Protein AF-A0A397JWC2-F1 (afdb_monomer_lite)

Sequence (173 aa):
MITRKATKIKWIIPAGKATPKPPLSTIFNRHDRKAIEFCKEFNERTRNYEIDIPIPTIITIYPNNNNNNNNNNNNNNNNNNNNFNNNNDDNFSFITHLPPITWFLKRAVGINSDTILKNSKGGGATLGKISLKHVYEIALIKNQQDNMRDLELKNICKSLIEASKIVGIEIVP

Organism: NCBI:txid1348612

InterPro domains:
  IPR000911 Ribosomal protein uL11 [MF_00736] (5-173)
  IPR000911 Ribosomal protein uL11 [PTHR11661] (7-171)
  IPR000911 Ribosomal protein uL11 [SM00649] (9-172)
  IPR020783 Large ribosomal subunit protein uL11, C-terminal [PF00298] (98-171)
  IPR020784 Large ribosomal subunit protein uL11, N-terminal [PF03946] (9-65)
  IPR036769 Large ribosomal subunit protein uL11, C-terminal domain superfamily [G3DSA:1.10.10.250] (99-172)
  IPR036769 Large ribosomal subunit protein uL11, C-terminal domain superfamily [SSF46906] (93-171)
  IPR036796 Large ribosomal subunit protein uL11, N-terminal domain superfamily [G3DSA:3.30.1550.10] (4-98)
  IPR036796 Large ribosomal subunit protein uL11, N-terminal domain superfamily [SSF54747] (7-65)

Foldseek 3Di:
DDQDDKDKDKDWDWALDQDCDPVNDVVVPPDVPVSVVVSVVRNVVSVPPDTRQTKIKMKIFADDDDPDPDDDDDDDDDDPDQWDPDDDGGRMTMDIAHGDLLSLLCVQQVHDPVCVVVPPPDDQDQSEEHELVSLLVVLVVRCPDPVNVPPDSVVSSVVSCVVSVVSRYHYDD

Radius of gyration: 20.23 Å; chains: 1; bounding box: 48×46×53 Å

Structure (mmCIF, N/CA/C/O backbone):
data_AF-A0A397JWC2-F1
#
_entry.id   AF-A0A397JWC2-F1
#
loop_
_atom_site.group_PDB
_atom_site.id
_atom_site.type_symbol
_atom_site.label_atom_id
_atom_site.label_alt_id
_atom_site.label_comp_id
_atom_site.label_asym_id
_atom_site.label_entity_id
_atom_site.label_seq_id
_atom_site.pdbx_PDB_ins_code
_atom_site.Cartn_x
_atom_site.Cartn_y
_atom_site.Cartn_z
_atom_site.occupancy
_atom_site.B_iso_or_equiv
_atom_site.auth_seq_id
_atom_site.auth_comp_id
_atom_site.auth_asym_id
_atom_site.auth_atom_id
_atom_site.pdbx_PDB_model_num
ATOM 1 N N . MET A 1 1 ? -1.839 19.134 37.186 1.00 40.19 1 MET A N 1
ATOM 2 C CA . MET A 1 1 ? -2.628 18.755 35.991 1.00 40.19 1 MET A CA 1
ATOM 3 C C . MET A 1 1 ? -1.920 17.607 35.286 1.00 40.19 1 MET A C 1
ATOM 5 O O . MET A 1 1 ? -0.768 17.778 34.915 1.00 40.19 1 MET A O 1
ATOM 9 N N . ILE A 1 2 ? -2.554 16.439 35.148 1.00 46.06 2 ILE A N 1
ATOM 10 C CA . ILE A 1 2 ? -1.998 15.317 34.372 1.00 46.06 2 ILE A CA 1
ATOM 11 C C . ILE A 1 2 ? -2.645 15.362 32.988 1.00 46.06 2 ILE A C 1
ATOM 13 O O . ILE A 1 2 ? -3.797 14.966 32.825 1.00 46.06 2 ILE A O 1
ATOM 17 N N . THR A 1 3 ? -1.923 15.867 31.993 1.00 49.19 3 THR A N 1
ATOM 18 C CA . THR A 1 3 ? -2.374 15.846 30.597 1.00 49.19 3 THR A CA 1
ATOM 19 C C . THR A 1 3 ? -2.245 14.417 30.076 1.00 49.19 3 THR A C 1
ATOM 21 O O . THR A 1 3 ? -1.137 13.934 29.834 1.00 49.19 3 THR A O 1
ATOM 24 N N . ARG A 1 4 ? -3.365 13.700 29.930 1.00 57.34 4 ARG A N 1
ATOM 25 C CA . ARG A 1 4 ? -3.365 12.389 29.267 1.00 57.34 4 ARG A CA 1
ATOM 26 C C . ARG A 1 4 ? -2.938 12.594 27.806 1.00 57.34 4 ARG A C 1
ATOM 28 O O . ARG A 1 4 ? -3.510 13.424 27.107 1.00 57.34 4 ARG A O 1
ATOM 35 N N . LYS A 1 5 ? -1.902 11.885 27.352 1.00 66.50 5 LYS A N 1
ATOM 36 C CA . LYS A 1 5 ? -1.407 11.973 25.967 1.00 66.50 5 LYS A CA 1
ATOM 37 C C . LYS A 1 5 ? -2.257 11.101 25.043 1.00 66.50 5 LYS A C 1
ATOM 39 O O . LYS A 1 5 ? -2.669 10.017 25.442 1.00 66.50 5 LYS A O 1
ATOM 44 N N . ALA A 1 6 ? -2.474 11.561 23.810 1.00 74.50 6 ALA A N 1
ATOM 45 C CA . ALA A 1 6 ? -3.098 10.754 22.766 1.00 74.50 6 ALA A CA 1
ATOM 46 C C . ALA A 1 6 ? -2.194 9.571 22.379 1.00 74.50 6 ALA A C 1
ATOM 48 O O . ALA A 1 6 ? -0.981 9.731 22.206 1.00 74.50 6 ALA A O 1
ATOM 49 N N . THR A 1 7 ? -2.782 8.388 22.227 1.00 79.50 7 THR A N 1
ATOM 50 C CA . THR A 1 7 ? -2.083 7.156 21.851 1.00 79.50 7 THR A CA 1
ATOM 51 C C . THR A 1 7 ? -2.157 6.977 20.339 1.00 79.50 7 THR A C 1
ATOM 53 O O . THR A 1 7 ? -3.245 6.909 19.779 1.00 79.50 7 THR A O 1
ATOM 56 N N . LYS A 1 8 ? -1.005 6.895 19.663 1.00 81.69 8 LYS A N 1
ATOM 57 C CA . LYS A 1 8 ? -0.919 6.647 18.214 1.00 81.69 8 LYS A CA 1
ATOM 58 C C . LYS A 1 8 ? -0.469 5.220 17.945 1.00 81.69 8 LYS A C 1
ATOM 60 O O . LYS A 1 8 ? 0.528 4.776 18.509 1.00 81.69 8 LYS A O 1
ATOM 65 N N . ILE A 1 9 ? -1.163 4.527 17.052 1.00 81.81 9 ILE A N 1
ATOM 66 C CA . ILE A 1 9 ? -0.919 3.123 16.720 1.00 81.81 9 ILE A CA 1
ATOM 67 C C . ILE A 1 9 ? -0.799 2.994 15.213 1.00 81.81 9 ILE A C 1
ATOM 69 O O . ILE A 1 9 ? -1.649 3.480 14.473 1.00 81.81 9 ILE A O 1
ATOM 73 N N . LYS A 1 10 ? 0.267 2.335 14.759 1.00 82.94 10 LYS A N 1
ATOM 74 C CA . LYS A 1 10 ? 0.471 1.998 13.350 1.00 82.94 10 LYS A CA 1
ATOM 75 C C . LYS A 1 10 ? 0.077 0.546 13.148 1.00 82.94 10 LYS A C 1
ATOM 77 O O . LYS A 1 10 ? 0.612 -0.329 13.823 1.00 82.94 10 LYS A O 1
ATOM 82 N N . TRP A 1 11 ? -0.819 0.294 12.209 1.00 83.38 11 TRP A N 1
ATOM 83 C CA . TRP A 1 11 ? -1.273 -1.051 11.892 1.00 83.38 11 TRP A CA 1
ATOM 84 C C . TRP A 1 11 ? -1.321 -1.259 10.381 1.00 83.38 11 TRP A C 1
ATOM 86 O O . TRP A 1 11 ? -1.591 -0.326 9.638 1.00 83.38 11 TRP A O 1
ATOM 96 N N . ILE A 1 12 ? -1.026 -2.469 9.909 1.00 85.44 12 ILE A N 1
ATOM 97 C CA . ILE A 1 12 ? -1.130 -2.836 8.495 1.00 85.44 12 ILE A CA 1
ATOM 98 C C . ILE A 1 12 ? -2.258 -3.851 8.383 1.00 85.44 12 ILE A C 1
ATOM 100 O O . ILE A 1 12 ? -2.177 -4.933 8.968 1.00 85.44 12 ILE A O 1
ATOM 104 N N . ILE A 1 13 ? -3.304 -3.486 7.648 1.00 86.00 13 ILE A N 1
ATOM 105 C CA . ILE A 1 13 ? -4.502 -4.305 7.471 1.00 86.00 13 ILE A CA 1
ATOM 106 C C . ILE A 1 13 ? -4.681 -4.560 5.972 1.00 86.00 13 ILE A C 1
ATOM 108 O O . ILE A 1 13 ? -4.584 -3.610 5.193 1.00 86.00 13 ILE A O 1
ATOM 112 N N . PRO A 1 14 ? -4.930 -5.805 5.538 1.00 87.38 14 PRO A N 1
ATOM 113 C CA . PRO A 1 14 ? -5.288 -6.068 4.152 1.00 87.38 14 PRO A CA 1
ATOM 114 C C . PRO A 1 14 ? -6.632 -5.410 3.798 1.00 87.38 14 PRO A C 1
ATOM 116 O O . PRO A 1 14 ? -7.583 -5.466 4.583 1.00 87.38 14 PRO A O 1
ATOM 119 N N . ALA A 1 15 ? -6.710 -4.799 2.619 1.00 87.50 15 ALA A N 1
ATOM 120 C CA . ALA A 1 15 ? -7.906 -4.153 2.093 1.00 87.50 15 ALA A CA 1
ATOM 121 C C . ALA A 1 15 ? -9.103 -5.117 2.092 1.00 87.50 15 ALA A C 1
ATOM 123 O O . ALA A 1 15 ? -8.969 -6.295 1.743 1.00 87.50 15 ALA A O 1
ATOM 124 N N . GLY A 1 16 ? -10.262 -4.622 2.536 1.00 82.31 16 GLY A N 1
ATOM 125 C CA . GLY A 1 16 ? -11.509 -5.388 2.619 1.00 82.31 16 GLY A CA 1
ATOM 126 C C . GLY A 1 16 ? -11.542 -6.521 3.656 1.00 82.31 16 GLY A C 1
ATOM 127 O O . GLY A 1 16 ? -12.554 -7.211 3.754 1.00 82.31 16 GLY A O 1
ATOM 128 N N . LYS A 1 17 ? -10.468 -6.738 4.434 1.00 83.06 17 LYS A N 1
ATOM 129 C CA . LYS A 1 17 ? -10.368 -7.813 5.441 1.00 83.06 17 LYS A CA 1
ATOM 130 C C . LYS A 1 17 ? -10.113 -7.292 6.860 1.00 83.06 17 LYS A C 1
ATOM 132 O O . LYS A 1 17 ? -9.506 -7.992 7.676 1.00 83.06 17 LYS A O 1
ATOM 137 N N . ALA A 1 18 ? -10.556 -6.077 7.192 1.0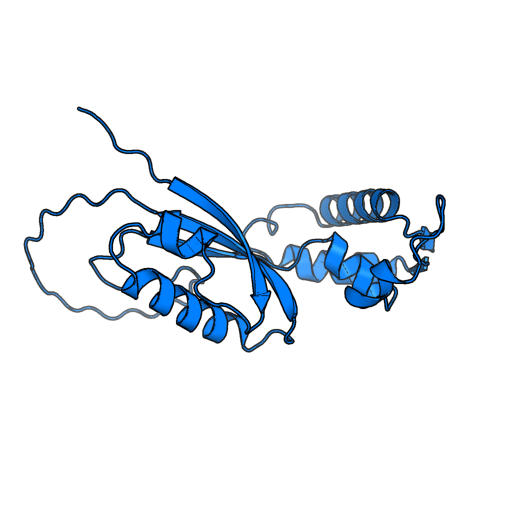0 80.06 18 ALA A N 1
ATOM 138 C CA . ALA A 1 18 ? -10.494 -5.619 8.577 1.00 80.06 18 ALA A CA 1
ATOM 139 C C . ALA A 1 18 ? -11.428 -6.450 9.457 1.00 80.06 18 ALA A C 1
ATOM 141 O O . ALA A 1 18 ? -12.639 -6.500 9.245 1.00 80.06 18 ALA A O 1
ATOM 142 N N . THR A 1 19 ? -10.839 -7.071 10.474 1.00 78.12 19 THR A N 1
ATOM 143 C CA . THR A 1 19 ? -11.537 -7.840 11.506 1.00 78.12 19 THR A CA 1
ATOM 144 C C . THR A 1 19 ? -11.027 -7.407 12.877 1.00 78.12 19 THR A C 1
ATOM 146 O O . THR A 1 19 ? -9.829 -7.106 12.984 1.00 78.12 19 THR A O 1
ATOM 149 N N . PRO A 1 20 ? -11.862 -7.441 13.928 1.00 68.12 20 PRO A N 1
ATOM 150 C CA . PRO A 1 20 ? -11.442 -7.141 15.292 1.00 68.12 20 PRO A CA 1
ATOM 151 C C . PRO A 1 20 ? -10.510 -8.254 15.800 1.00 68.12 20 PRO A C 1
ATOM 153 O O . PRO A 1 20 ? -10.932 -9.207 16.445 1.00 68.12 20 PRO A O 1
ATOM 156 N N . LYS A 1 21 ? -9.222 -8.178 15.442 1.00 65.62 21 LYS A N 1
ATOM 157 C CA . LYS A 1 21 ? -8.184 -9.098 15.925 1.00 65.62 21 LYS A CA 1
ATOM 158 C C . LYS A 1 21 ? -7.713 -8.667 17.323 1.00 65.62 21 LYS A C 1
ATOM 160 O O . LYS A 1 21 ? -7.740 -7.470 17.615 1.00 65.62 21 LYS A O 1
ATOM 165 N N . PRO A 1 22 ? -7.191 -9.596 18.147 1.00 58.59 22 PRO A N 1
ATOM 166 C CA . PRO A 1 22 ? -6.735 -9.332 19.516 1.00 58.59 22 PRO A CA 1
ATOM 167 C C . PRO A 1 22 ? -5.885 -8.066 19.756 1.00 58.59 22 PRO A C 1
ATOM 169 O O . PRO A 1 22 ? -6.120 -7.399 20.767 1.00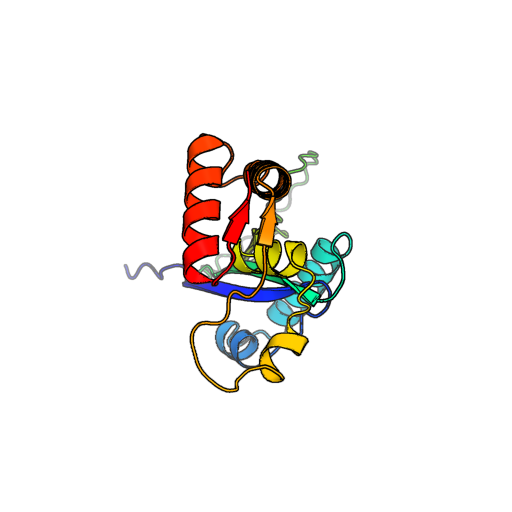 58.59 22 PRO A O 1
ATOM 172 N N . PRO A 1 23 ? -4.932 -7.663 18.880 1.00 60.50 23 PRO A N 1
ATOM 173 C CA . PRO A 1 23 ? -4.207 -6.407 19.086 1.00 60.50 23 PRO A CA 1
ATOM 174 C C . PRO A 1 23 ? -5.139 -5.188 19.113 1.00 60.50 23 PRO A C 1
ATOM 176 O O . PRO A 1 23 ? -4.940 -4.288 19.919 1.00 60.50 23 PRO A O 1
ATOM 179 N N . LEU A 1 24 ? -6.186 -5.175 18.286 1.00 62.53 24 LEU A N 1
ATOM 180 C CA . LEU A 1 24 ? -7.126 -4.063 18.181 1.00 62.53 24 LEU A CA 1
ATOM 181 C C . LEU A 1 24 ? -8.086 -4.003 19.379 1.00 62.53 24 LEU A C 1
ATOM 183 O O . LEU A 1 24 ? -8.302 -2.933 19.944 1.00 62.53 24 LEU A O 1
ATOM 187 N N . SER A 1 25 ? -8.633 -5.150 19.794 1.00 59.66 25 SER A N 1
ATOM 188 C CA . SER A 1 25 ? -9.577 -5.225 20.920 1.00 59.66 25 SER A CA 1
ATOM 189 C C . SER A 1 25 ? -8.922 -4.873 22.260 1.00 59.66 25 SER A C 1
ATOM 191 O O . SER A 1 25 ? -9.527 -4.190 23.082 1.00 59.66 25 SER A O 1
ATOM 193 N N . THR A 1 26 ? -7.652 -5.247 22.453 1.00 61.75 26 THR A N 1
ATOM 194 C CA . THR A 1 26 ? -6.872 -4.900 23.658 1.00 61.75 26 THR A CA 1
ATOM 195 C C . THR A 1 26 ? -6.622 -3.393 23.767 1.00 61.75 26 THR A C 1
ATOM 197 O O . THR A 1 26 ? -6.553 -2.837 24.862 1.00 61.75 26 THR A O 1
ATOM 200 N N . ILE A 1 27 ? -6.494 -2.717 22.625 1.00 61.25 27 ILE A N 1
ATOM 201 C CA . ILE A 1 27 ? -6.218 -1.284 22.530 1.00 61.25 27 ILE A CA 1
ATOM 202 C C . ILE A 1 27 ? -7.472 -0.447 22.808 1.00 61.25 27 ILE A C 1
ATOM 204 O O . ILE A 1 27 ? -7.403 0.537 23.543 1.00 61.25 27 ILE A O 1
ATOM 208 N N . PHE A 1 28 ? -8.625 -0.834 22.254 1.00 65.88 28 PHE A N 1
ATOM 209 C CA . PHE A 1 28 ? -9.904 -0.134 22.461 1.00 65.88 28 PHE A CA 1
ATOM 210 C C . PHE A 1 28 ? -10.554 -0.444 23.823 1.00 65.88 28 PHE A C 1
ATOM 212 O O . PHE A 1 28 ? -11.769 -0.311 23.986 1.00 65.88 28 PHE A O 1
ATOM 219 N N . ASN A 1 29 ? -9.733 -0.850 24.796 1.00 56.59 29 ASN A N 1
ATOM 220 C CA . ASN A 1 29 ? -10.112 -1.411 26.084 1.00 56.59 29 ASN A CA 1
ATOM 221 C C . ASN A 1 29 ? -11.337 -0.697 26.696 1.00 56.59 29 ASN A C 1
ATOM 223 O O . ASN A 1 29 ? -11.262 0.483 27.061 1.00 56.59 29 ASN A O 1
ATOM 227 N N . ARG A 1 30 ? -12.433 -1.468 26.818 1.00 51.22 30 ARG A N 1
ATOM 228 C CA . ARG A 1 30 ? -13.787 -1.174 27.351 1.00 51.22 30 ARG A CA 1
ATOM 229 C C . ARG A 1 30 ? -14.932 -0.895 26.367 1.00 51.22 30 ARG A C 1
ATOM 231 O O . ARG A 1 30 ? -16.076 -0.970 26.810 1.00 51.22 30 ARG A O 1
ATOM 238 N N . HIS A 1 31 ? -14.709 -0.660 25.070 1.00 54.25 31 HIS A N 1
ATOM 239 C CA . HIS A 1 31 ? -15.826 -0.455 24.128 1.00 54.25 31 HIS A CA 1
ATOM 240 C C . HIS A 1 31 ? -15.617 -1.157 22.779 1.00 54.25 31 HIS A C 1
ATOM 242 O O . HIS A 1 31 ? -15.240 -0.527 21.790 1.00 54.25 31 HIS A O 1
ATOM 248 N N . ASP A 1 32 ? -15.963 -2.446 22.718 1.00 58.16 32 ASP A N 1
ATOM 249 C CA . ASP A 1 32 ? -15.903 -3.280 21.503 1.00 58.16 32 ASP A CA 1
ATOM 250 C C . ASP A 1 32 ? -16.636 -2.671 20.294 1.00 58.16 32 ASP A C 1
ATOM 252 O O . ASP A 1 32 ? -16.257 -2.906 19.146 1.00 58.16 32 ASP A O 1
ATOM 256 N N . ARG A 1 33 ? -17.640 -1.812 20.530 1.00 65.00 33 ARG A N 1
ATOM 257 C CA . ARG A 1 33 ? -18.367 -1.109 19.461 1.00 65.00 33 ARG A CA 1
ATOM 258 C C . ARG A 1 33 ? -17.462 -0.245 18.577 1.00 65.00 33 ARG A C 1
ATOM 260 O O . ARG A 1 33 ? -17.650 -0.256 17.365 1.00 65.00 33 ARG A O 1
ATOM 267 N N . LYS A 1 34 ? -16.453 0.429 19.145 1.00 73.12 34 LYS A N 1
ATOM 268 C CA . LYS A 1 34 ? -15.554 1.314 18.377 1.00 73.12 34 LYS A CA 1
ATOM 269 C C . LYS A 1 34 ? -14.639 0.527 17.433 1.00 73.12 34 LYS A C 1
ATOM 271 O O . LYS A 1 34 ? -14.369 0.965 16.320 1.00 73.12 34 LYS A O 1
ATOM 276 N N . ALA A 1 35 ? -14.212 -0.669 17.844 1.00 76.38 35 ALA A N 1
ATOM 277 C CA . ALA A 1 35 ? -13.423 -1.559 16.995 1.00 76.38 35 ALA A CA 1
ATOM 278 C C . ALA A 1 35 ? -14.239 -2.081 15.797 1.00 76.38 35 ALA A C 1
ATOM 280 O O . ALA A 1 35 ? -13.728 -2.134 14.681 1.00 76.38 35 ALA A O 1
ATOM 281 N N . ILE A 1 36 ? -15.509 -2.441 16.022 1.00 78.38 36 ILE A N 1
ATOM 282 C CA . ILE A 1 36 ? -16.425 -2.906 14.968 1.00 78.38 36 ILE A CA 1
ATOM 283 C C . ILE A 1 36 ? -16.714 -1.784 13.964 1.00 78.38 36 ILE A C 1
ATOM 285 O O . ILE A 1 36 ? -16.671 -2.017 12.756 1.00 78.38 36 ILE A O 1
ATOM 289 N N . GLU A 1 37 ? -16.972 -0.572 14.458 1.00 80.12 37 GLU A N 1
ATOM 290 C CA . GLU A 1 37 ? -17.193 0.616 13.631 1.00 80.12 37 GLU A CA 1
ATOM 291 C C . GLU A 1 37 ? -15.977 0.922 12.754 1.00 80.12 37 GLU A C 1
ATOM 293 O O . GLU A 1 37 ? -16.113 1.008 11.533 1.00 80.12 37 GLU A O 1
ATOM 298 N N . PHE A 1 38 ? -14.780 0.935 13.350 1.00 83.88 38 PHE A N 1
ATOM 299 C CA . PHE A 1 38 ? -13.528 1.063 12.609 1.00 83.88 38 PHE A CA 1
ATOM 300 C C . PHE A 1 38 ? -13.393 -0.005 11.516 1.00 83.88 38 PHE A C 1
ATOM 302 O O . PHE A 1 38 ? -13.058 0.319 10.379 1.00 83.88 38 PHE A O 1
ATOM 309 N N . CYS A 1 39 ? -13.655 -1.282 11.822 1.00 85.06 39 CYS A N 1
ATOM 310 C CA . CYS A 1 39 ? -13.551 -2.346 10.822 1.00 85.06 39 CYS A CA 1
ATOM 311 C C . CYS A 1 39 ? -14.521 -2.131 9.652 1.00 85.06 39 CYS A C 1
ATOM 313 O O . CYS A 1 39 ? -14.139 -2.339 8.499 1.00 85.06 39 CYS A O 1
ATOM 315 N N . LYS A 1 40 ? -15.756 -1.699 9.929 1.00 86.00 40 LYS A N 1
ATOM 316 C CA . LYS A 1 40 ? -16.757 -1.411 8.897 1.00 86.00 40 LYS A CA 1
ATOM 317 C C . LYS A 1 40 ? -16.322 -0.241 8.015 1.00 86.00 40 LYS A C 1
ATOM 319 O O . LYS A 1 40 ? -16.324 -0.375 6.794 1.00 86.00 40 LYS A O 1
ATOM 324 N N . GLU A 1 41 ? -15.908 0.866 8.622 1.00 85.88 41 GLU A N 1
ATOM 325 C CA . GLU A 1 41 ? -15.478 2.064 7.899 1.00 85.88 41 GLU A CA 1
ATOM 326 C C . GLU A 1 41 ? -14.196 1.821 7.095 1.00 85.88 41 GLU A C 1
ATOM 328 O O . GLU A 1 41 ? -14.087 2.230 5.941 1.00 85.88 41 GLU A O 1
ATOM 333 N N . PHE A 1 42 ? -13.238 1.084 7.656 1.00 87.94 42 PHE A N 1
ATOM 334 C CA . PHE A 1 42 ? -12.029 0.703 6.937 1.00 87.94 42 PHE A CA 1
ATOM 335 C C . PHE A 1 42 ? -12.353 -0.142 5.699 1.00 87.94 42 PHE A C 1
ATOM 337 O O . PHE A 1 42 ? -11.805 0.103 4.623 1.00 87.94 42 PHE A O 1
ATOM 344 N N . ASN A 1 43 ? -13.251 -1.124 5.820 1.00 88.19 43 ASN A N 1
ATOM 345 C CA . ASN A 1 43 ? -13.656 -1.958 4.686 1.00 88.19 43 ASN A CA 1
ATOM 346 C C . ASN A 1 43 ? -14.418 -1.144 3.624 1.00 88.19 43 ASN A C 1
ATOM 348 O O . ASN A 1 43 ? -14.205 -1.354 2.433 1.00 88.19 43 ASN A O 1
ATOM 352 N N . GLU A 1 44 ? -15.242 -0.178 4.037 1.00 89.12 44 GLU A N 1
ATOM 353 C CA . GLU A 1 44 ? -15.920 0.770 3.141 1.00 89.12 44 GLU A CA 1
ATOM 354 C C . GLU A 1 44 ? -14.911 1.618 2.355 1.00 89.12 44 GLU A C 1
ATOM 356 O O . GLU A 1 44 ? -14.931 1.667 1.125 1.00 89.12 44 GLU A O 1
ATOM 361 N N . ARG A 1 45 ? -13.967 2.237 3.070 1.00 84.69 45 ARG A N 1
ATOM 362 C CA . ARG A 1 45 ? -12.938 3.114 2.502 1.00 84.69 45 ARG A CA 1
ATOM 363 C C . ARG A 1 45 ? -11.961 2.365 1.603 1.00 84.69 45 ARG A C 1
ATOM 365 O O . ARG A 1 45 ? -11.413 2.939 0.663 1.00 84.69 45 ARG A O 1
ATOM 372 N N . THR A 1 46 ? -11.748 1.081 1.884 1.00 87.25 46 THR A N 1
ATOM 373 C CA . THR A 1 46 ? -10.883 0.211 1.085 1.00 87.25 46 THR A CA 1
ATOM 374 C C . THR A 1 46 ? -11.613 -0.533 -0.033 1.00 87.25 46 THR A C 1
ATOM 376 O O . THR A 1 46 ? -10.963 -1.284 -0.751 1.00 87.25 46 THR A O 1
ATOM 379 N N . ARG A 1 47 ? -12.913 -0.282 -0.268 1.00 86.94 47 ARG A N 1
ATOM 380 C CA . ARG A 1 47 ? -13.688 -0.954 -1.331 1.00 86.94 47 ARG A CA 1
ATOM 381 C C . ARG A 1 47 ? -13.117 -0.736 -2.735 1.00 86.94 47 ARG A C 1
ATOM 383 O O . ARG A 1 47 ? -13.200 -1.628 -3.570 1.00 86.94 47 ARG A O 1
ATOM 390 N N . ASN A 1 48 ? -12.539 0.436 -2.991 1.00 86.25 48 ASN A N 1
ATOM 391 C CA . ASN A 1 48 ? -11.967 0.771 -4.300 1.00 86.25 48 ASN A CA 1
ATOM 392 C C . ASN A 1 48 ? -10.576 0.154 -4.524 1.00 86.25 48 ASN A C 1
ATOM 394 O O . ASN A 1 48 ? -10.021 0.280 -5.612 1.00 86.25 48 ASN A O 1
ATOM 398 N N . TYR A 1 49 ? -9.995 -0.471 -3.499 1.00 84.00 49 TYR A N 1
ATOM 399 C CA . TYR A 1 49 ? -8.738 -1.197 -3.608 1.00 84.00 49 TYR A CA 1
ATOM 400 C C . TYR A 1 49 ? -9.024 -2.668 -3.889 1.00 84.00 49 TYR A C 1
ATOM 402 O O . TYR A 1 49 ? -10.042 -3.215 -3.468 1.00 84.00 49 TYR A O 1
ATOM 410 N N . GLU A 1 50 ? -8.095 -3.335 -4.566 1.00 83.56 50 GLU A N 1
ATOM 411 C CA . GLU A 1 50 ? -8.161 -4.787 -4.674 1.00 83.56 50 GLU A CA 1
ATOM 412 C C . GLU A 1 50 ? -8.026 -5.430 -3.289 1.00 83.56 50 GLU A C 1
ATOM 414 O O . GLU A 1 50 ? -7.351 -4.914 -2.391 1.00 83.56 50 GLU A O 1
ATOM 419 N N . ILE A 1 51 ? -8.669 -6.583 -3.128 1.00 81.31 51 ILE A N 1
ATOM 420 C CA . ILE A 1 51 ? -8.609 -7.371 -1.898 1.00 81.31 51 ILE A CA 1
ATOM 421 C C . ILE A 1 51 ? -7.148 -7.776 -1.633 1.00 81.31 51 ILE A C 1
ATOM 423 O O . ILE A 1 51 ? -6.366 -7.973 -2.560 1.00 81.31 51 ILE A O 1
ATOM 427 N N . ASP A 1 52 ? -6.774 -7.891 -0.357 1.00 82.69 52 ASP A N 1
ATOM 428 C CA . ASP A 1 52 ? -5.438 -8.306 0.111 1.00 82.69 52 ASP A CA 1
ATOM 429 C C . ASP A 1 52 ? -4.292 -7.298 -0.061 1.00 82.69 52 ASP A C 1
ATOM 431 O O . ASP A 1 52 ? -3.170 -7.551 0.391 1.00 82.69 52 ASP A O 1
ATOM 435 N N . ILE A 1 53 ? -4.554 -6.106 -0.601 1.00 86.19 53 ILE A N 1
ATOM 436 C CA . ILE A 1 53 ? -3.567 -5.024 -0.593 1.00 86.19 53 ILE A CA 1
ATOM 437 C C . ILE A 1 53 ? -3.295 -4.583 0.863 1.00 86.19 53 ILE A C 1
ATOM 439 O O . ILE A 1 53 ? -4.231 -4.193 1.556 1.00 86.19 53 ILE A O 1
ATOM 443 N N . PRO A 1 54 ? -2.045 -4.583 1.366 1.00 88.56 54 PRO A N 1
ATOM 444 C CA . PRO A 1 54 ? -1.736 -4.126 2.715 1.00 88.56 54 PRO A CA 1
ATOM 445 C C . PRO A 1 54 ? -1.849 -2.603 2.797 1.00 88.56 54 PRO A C 1
ATOM 447 O O . PRO A 1 54 ? -1.041 -1.884 2.208 1.00 88.56 54 PRO A O 1
ATOM 450 N N . ILE A 1 55 ? -2.813 -2.113 3.572 1.00 89.69 55 ILE A N 1
ATOM 451 C CA . ILE A 1 55 ? -3.066 -0.689 3.798 1.00 89.69 55 ILE A CA 1
ATOM 452 C C . ILE A 1 55 ? -2.550 -0.309 5.193 1.00 89.69 55 ILE A C 1
ATOM 454 O O . ILE A 1 55 ? -3.120 -0.723 6.212 1.00 89.69 55 ILE A O 1
ATOM 458 N N . PRO A 1 56 ? -1.457 0.468 5.283 1.00 88.38 56 PRO A N 1
ATOM 459 C CA . PRO A 1 56 ? -0.996 1.025 6.543 1.00 88.38 56 PRO A CA 1
ATOM 460 C C . PRO A 1 56 ? -2.006 2.051 7.053 1.00 88.38 56 PRO A C 1
ATOM 462 O O . PRO A 1 56 ? -2.371 2.987 6.349 1.00 88.38 56 PRO A O 1
ATOM 465 N N . THR A 1 57 ? -2.426 1.895 8.296 1.00 87.31 57 THR A N 1
ATOM 466 C CA . THR A 1 57 ? -3.416 2.736 8.960 1.00 87.31 57 THR A CA 1
ATOM 467 C C . THR A 1 57 ? -2.847 3.232 10.274 1.00 87.31 57 THR A C 1
ATOM 469 O O . THR A 1 57 ? -2.293 2.458 11.059 1.00 87.31 57 THR A O 1
ATOM 472 N N . ILE A 1 58 ? -2.959 4.534 10.507 1.00 86.94 58 ILE A N 1
ATOM 473 C CA . ILE A 1 58 ? -2.572 5.159 11.766 1.00 86.94 58 ILE A CA 1
ATOM 474 C C . ILE A 1 58 ? -3.845 5.487 12.525 1.00 86.94 58 ILE A C 1
ATOM 476 O O . ILE A 1 58 ? -4.638 6.299 12.062 1.00 86.94 58 ILE A O 1
ATOM 480 N N . ILE A 1 59 ? -4.019 4.870 13.688 1.00 83.44 59 ILE A N 1
ATOM 481 C CA . ILE A 1 59 ? -5.139 5.120 14.592 1.00 83.44 59 ILE A CA 1
ATOM 482 C C . ILE A 1 59 ? -4.626 6.011 15.720 1.00 83.44 59 ILE A C 1
ATOM 484 O O . ILE A 1 59 ? -3.632 5.687 16.372 1.00 83.44 59 ILE A O 1
ATOM 488 N N . THR A 1 60 ? -5.283 7.141 15.940 1.00 83.31 60 THR A N 1
ATOM 489 C CA . THR A 1 60 ? -4.998 8.068 17.034 1.00 83.31 60 THR A CA 1
ATOM 490 C C . THR A 1 60 ? -6.157 8.023 18.012 1.00 83.31 60 THR A C 1
ATOM 492 O O . THR A 1 60 ? -7.269 8.391 17.664 1.00 83.31 60 THR A O 1
ATOM 495 N N . ILE A 1 61 ? -5.903 7.576 19.236 1.00 79.19 61 ILE A N 1
ATOM 496 C CA . ILE A 1 61 ? -6.887 7.522 20.315 1.00 79.19 61 ILE A CA 1
ATOM 497 C C . ILE A 1 61 ? -6.626 8.712 21.228 1.00 79.19 61 ILE A C 1
ATOM 499 O O . ILE A 1 61 ? -5.544 8.842 21.808 1.00 79.19 61 ILE A O 1
ATOM 503 N N . TYR A 1 62 ? -7.608 9.593 21.339 1.00 77.19 62 TYR A N 1
ATOM 504 C CA . TYR A 1 62 ? -7.566 10.710 22.266 1.00 77.19 62 TYR A CA 1
ATOM 505 C C . TYR A 1 62 ? -7.947 10.218 23.672 1.00 77.19 62 TYR A C 1
ATOM 507 O O . TYR A 1 62 ? -8.514 9.139 23.833 1.00 77.19 62 TYR A O 1
ATOM 515 N N . PRO A 1 63 ? -7.560 10.917 24.739 1.00 68.50 63 PRO A N 1
ATOM 516 C CA . PRO A 1 63 ? -8.090 10.649 26.064 1.00 68.50 63 PRO A CA 1
ATOM 517 C C . PRO A 1 63 ? -9.395 11.421 26.264 1.00 68.50 63 PRO A C 1
ATOM 519 O O . PRO A 1 63 ? -9.414 12.640 26.120 1.00 68.50 63 PRO A O 1
ATOM 522 N N . ASN A 1 64 ? -10.466 10.714 26.629 1.00 62.78 64 ASN A N 1
ATOM 523 C CA . ASN A 1 64 ? -11.783 11.321 26.782 1.00 62.78 64 ASN A CA 1
ATOM 524 C C . ASN A 1 64 ? -11.802 12.311 27.962 1.00 62.78 64 ASN A C 1
ATOM 526 O O . ASN A 1 64 ? -11.358 11.971 29.062 1.00 62.78 64 ASN A O 1
ATOM 530 N N . ASN A 1 65 ? -12.352 13.502 27.732 1.00 56.28 65 ASN A N 1
ATOM 531 C CA . ASN A 1 65 ? -12.628 14.524 28.737 1.00 56.28 65 ASN A CA 1
ATOM 532 C C . ASN A 1 65 ? -14.149 14.777 28.724 1.00 56.28 65 ASN A C 1
ATOM 534 O O . ASN A 1 65 ? -14.606 15.797 28.223 1.00 56.28 65 ASN A O 1
ATOM 538 N N . ASN A 1 66 ? -14.939 13.805 29.199 1.00 48.28 66 ASN A N 1
ATOM 539 C CA . ASN A 1 66 ? -16.403 13.906 29.269 1.00 48.28 66 ASN A CA 1
ATOM 540 C C . ASN A 1 66 ? -16.820 15.124 30.120 1.00 48.28 66 ASN A C 1
ATOM 542 O O . ASN A 1 66 ? -16.899 15.018 31.340 1.00 48.28 66 ASN A O 1
ATOM 546 N N . ASN A 1 67 ? -17.130 16.244 29.469 1.00 42.94 67 ASN A N 1
ATOM 547 C CA . ASN A 1 67 ? -18.008 17.303 29.966 1.00 42.94 67 ASN A CA 1
ATOM 548 C C . ASN A 1 67 ? -19.057 17.554 28.871 1.00 42.94 67 ASN A C 1
ATOM 550 O O . ASN A 1 67 ? -18.987 18.539 28.137 1.00 42.94 67 ASN A O 1
ATOM 554 N N . ASN A 1 68 ? -20.009 16.627 28.732 1.00 43.97 68 ASN A N 1
ATOM 555 C CA . ASN A 1 68 ? -21.125 16.770 27.799 1.00 43.97 68 ASN A CA 1
ATOM 556 C C . ASN A 1 68 ? -22.126 17.787 28.355 1.00 43.97 68 ASN A C 1
ATOM 558 O O . ASN A 1 68 ? -23.015 17.427 29.120 1.00 43.97 68 ASN A O 1
ATOM 562 N N . ASN A 1 69 ? -22.004 19.046 27.932 1.00 38.03 69 ASN A N 1
ATOM 563 C CA . ASN A 1 69 ? -23.162 19.925 27.805 1.00 38.03 69 ASN A CA 1
ATOM 564 C C . ASN A 1 69 ? -23.581 19.924 26.337 1.00 38.03 69 ASN A C 1
ATOM 566 O O . ASN A 1 69 ? -22.994 20.610 25.501 1.00 38.03 69 ASN A O 1
ATOM 570 N N . ASN A 1 70 ? -24.599 19.112 26.052 1.00 48.84 70 ASN A N 1
ATOM 571 C CA . ASN A 1 70 ? -25.363 19.158 24.816 1.00 48.84 70 ASN A CA 1
ATOM 572 C C . ASN A 1 70 ? -25.799 20.596 24.536 1.00 48.84 70 ASN A C 1
ATOM 574 O O . ASN A 1 70 ? -26.547 21.165 25.324 1.00 48.84 70 ASN A O 1
ATOM 578 N N . ASN A 1 71 ? -25.414 21.132 23.384 1.00 37.28 71 ASN A N 1
ATOM 579 C CA . ASN A 1 71 ? -26.252 22.082 22.673 1.00 37.28 71 ASN A CA 1
ATOM 580 C C . ASN A 1 71 ? -26.124 21.822 21.175 1.00 37.28 71 ASN A C 1
ATOM 582 O O . ASN A 1 71 ? -25.079 22.040 20.565 1.00 37.28 71 ASN A O 1
ATOM 586 N N . ASN A 1 72 ? -27.230 21.325 20.621 1.00 47.94 72 ASN A N 1
ATOM 587 C CA . ASN A 1 72 ? -27.518 21.311 19.198 1.00 47.94 72 ASN A CA 1
ATOM 588 C C . ASN A 1 72 ? -27.211 22.681 18.592 1.00 47.94 72 ASN A C 1
ATOM 590 O O . ASN A 1 72 ? -27.667 23.692 19.120 1.00 47.94 72 ASN A O 1
ATOM 594 N N . ASN A 1 73 ? -26.557 22.698 17.434 1.00 37.72 73 ASN A N 1
ATOM 595 C CA . ASN A 1 73 ? -27.068 23.472 16.312 1.00 37.72 73 ASN A CA 1
ATOM 596 C C . ASN A 1 73 ? -26.493 22.959 14.993 1.00 37.72 73 ASN A C 1
ATOM 598 O O . ASN A 1 73 ? -25.285 22.805 14.825 1.00 37.72 73 ASN A O 1
ATOM 602 N N . ASN A 1 74 ? -27.422 22.701 14.074 1.00 46.97 74 ASN A N 1
ATOM 603 C CA . ASN A 1 74 ? -27.190 22.467 12.659 1.00 46.97 74 ASN A CA 1
ATOM 604 C C . ASN A 1 74 ? -26.230 23.512 12.082 1.00 46.97 74 ASN A C 1
ATOM 606 O O . ASN A 1 74 ? -26.389 24.698 12.360 1.00 46.97 74 ASN A O 1
ATOM 610 N N . ASN A 1 75 ? -25.332 23.087 11.193 1.00 37.31 75 ASN A N 1
ATOM 611 C CA . ASN A 1 75 ? -25.242 23.690 9.867 1.00 37.31 75 ASN A CA 1
ATOM 612 C C . ASN A 1 75 ? -24.416 22.821 8.917 1.00 37.31 75 ASN A C 1
ATOM 614 O O . ASN A 1 75 ? -23.287 22.430 9.205 1.00 37.31 75 ASN A O 1
ATOM 618 N N . ASN A 1 76 ? -25.031 22.554 7.766 1.00 45.16 76 ASN A N 1
ATOM 619 C CA . ASN A 1 76 ? -24.410 22.022 6.564 1.00 45.16 76 ASN A CA 1
ATOM 620 C C . ASN A 1 76 ? -23.124 22.786 6.240 1.00 45.16 76 ASN A C 1
ATOM 622 O O . ASN A 1 76 ? -23.135 24.013 6.282 1.00 45.16 76 ASN A O 1
ATOM 626 N N . ASN A 1 77 ? -22.076 22.073 5.824 1.00 36.22 77 ASN A N 1
ATOM 627 C CA . ASN A 1 77 ? -21.304 22.443 4.639 1.00 36.22 77 ASN A CA 1
ATOM 628 C C . ASN A 1 77 ? -20.413 21.283 4.181 1.00 36.22 77 ASN A C 1
ATOM 630 O O . ASN A 1 77 ? -19.566 20.781 4.917 1.00 36.22 77 ASN A O 1
ATOM 634 N N . ASN A 1 78 ? -20.636 20.893 2.925 1.00 46.09 78 ASN A N 1
ATOM 635 C CA . ASN A 1 78 ? -19.812 19.985 2.142 1.00 46.09 78 ASN A CA 1
ATOM 636 C C . ASN A 1 78 ? -18.347 20.418 2.183 1.00 46.09 78 ASN A C 1
ATOM 638 O O . ASN A 1 78 ? -18.040 21.530 1.769 1.00 46.09 78 ASN A O 1
ATOM 642 N N . ASN A 1 79 ? -17.454 19.516 2.589 1.00 35.94 79 ASN A N 1
ATOM 643 C CA . ASN A 1 79 ? -16.050 19.553 2.200 1.00 35.94 79 ASN A CA 1
ATOM 644 C C . ASN A 1 79 ? -15.504 18.124 2.160 1.00 35.94 79 ASN A C 1
ATOM 646 O O . ASN A 1 79 ? -15.382 17.459 3.188 1.00 35.94 79 ASN A O 1
ATOM 650 N N . ASN A 1 80 ? -15.173 17.674 0.948 1.00 41.47 80 ASN A N 1
ATOM 651 C CA . ASN A 1 80 ? -14.434 16.447 0.672 1.00 41.47 80 ASN A CA 1
ATOM 652 C C . ASN A 1 80 ? -13.025 16.558 1.263 1.00 41.47 80 ASN A C 1
ATOM 654 O O . ASN A 1 80 ? -12.077 16.898 0.565 1.00 41.47 80 ASN A O 1
ATOM 658 N N . ASN A 1 81 ? -12.894 16.260 2.551 1.00 40.78 81 ASN A N 1
ATOM 659 C CA . ASN A 1 81 ? -11.617 16.048 3.204 1.00 40.78 81 ASN A CA 1
ATOM 660 C C . ASN A 1 81 ? -11.608 14.634 3.773 1.00 40.78 81 ASN A C 1
ATOM 662 O O . ASN A 1 81 ? -12.487 14.245 4.531 1.00 40.78 81 ASN A O 1
ATOM 666 N N . ASN A 1 82 ? -10.566 13.882 3.430 1.00 46.31 82 ASN A N 1
ATOM 667 C CA . ASN A 1 82 ? -10.288 12.506 3.851 1.00 46.31 82 ASN A CA 1
ATOM 668 C C . ASN A 1 82 ? -10.063 12.323 5.376 1.00 46.31 82 ASN A C 1
ATOM 670 O O . ASN A 1 82 ? -9.546 11.285 5.797 1.00 46.31 82 ASN A O 1
ATOM 674 N N . ASN A 1 83 ? -10.474 13.292 6.194 1.00 45.88 83 ASN A N 1
ATOM 675 C CA . ASN A 1 83 ? -10.585 13.213 7.644 1.00 45.88 83 ASN A CA 1
ATOM 676 C C . ASN A 1 83 ? -12.063 13.042 8.003 1.00 45.88 83 ASN A C 1
ATOM 678 O O . ASN A 1 83 ? -12.804 14.022 8.079 1.00 45.88 83 ASN A O 1
ATOM 682 N N . PHE A 1 84 ? -12.481 11.800 8.233 1.00 46.31 84 PHE A N 1
ATOM 683 C CA . PHE A 1 84 ? -13.760 11.542 8.879 1.00 46.31 84 PHE A CA 1
ATOM 684 C C . PHE A 1 84 ? -13.633 11.924 10.357 1.00 46.31 84 PHE A C 1
ATOM 686 O O . PHE A 1 84 ? -13.001 11.223 11.144 1.00 46.31 84 PHE A O 1
ATOM 693 N N . ASN A 1 85 ? -14.205 13.074 10.705 1.00 45.88 85 ASN A N 1
ATOM 694 C CA . ASN A 1 85 ? -14.677 13.340 12.055 1.00 45.88 85 ASN A CA 1
ATOM 695 C C . ASN A 1 85 ? -16.120 12.830 12.096 1.00 45.88 85 ASN A C 1
ATOM 697 O O . ASN A 1 85 ? -17.023 13.530 11.636 1.00 45.88 85 ASN A O 1
ATOM 701 N N . ASN A 1 86 ? -16.338 11.608 12.584 1.00 47.12 86 ASN A N 1
ATOM 702 C CA . ASN A 1 86 ? -17.682 11.215 12.987 1.00 47.12 86 ASN A CA 1
ATOM 703 C C . ASN A 1 86 ? -18.066 12.044 14.229 1.00 47.12 86 ASN A C 1
ATOM 705 O O . ASN A 1 86 ? -17.234 12.501 15.019 1.00 47.12 86 ASN A O 1
ATOM 709 N N . ASN A 1 87 ? -19.341 12.411 14.286 1.00 42.66 87 ASN A N 1
ATOM 710 C CA . ASN A 1 87 ? -19.812 13.496 15.128 1.00 42.66 87 ASN A CA 1
ATOM 711 C C . ASN A 1 87 ? -19.776 13.141 16.630 1.00 42.66 87 ASN A C 1
ATOM 713 O O . ASN A 1 87 ? -20.382 12.175 17.084 1.00 42.66 87 ASN A O 1
ATOM 717 N N . ASN A 1 88 ? -19.157 14.054 17.381 1.00 46.22 88 ASN A N 1
ATOM 718 C CA . ASN A 1 88 ? -19.426 14.483 18.760 1.00 46.22 88 ASN A CA 1
ATOM 719 C C . ASN A 1 88 ? -19.007 13.648 19.984 1.00 46.22 88 ASN A C 1
ATOM 721 O O . ASN A 1 88 ? -18.925 14.259 21.039 1.00 46.22 88 ASN A O 1
ATOM 725 N N . ASP A 1 89 ? -18.612 12.375 19.898 1.00 51.97 89 ASP A N 1
ATOM 726 C CA . ASP A 1 89 ? -18.033 11.650 21.064 1.00 51.97 89 ASP A CA 1
ATOM 727 C C . ASP A 1 89 ? -16.848 10.723 20.682 1.00 51.97 89 ASP A C 1
ATOM 729 O O . ASP A 1 89 ? -16.459 9.776 21.398 1.00 51.97 89 ASP A O 1
ATOM 733 N N . ASP A 1 90 ? -16.237 10.983 19.522 1.00 58.97 90 ASP A N 1
ATOM 734 C CA . ASP A 1 90 ? -15.194 10.130 18.965 1.00 58.97 90 ASP A CA 1
ATOM 735 C C . ASP A 1 90 ? -13.836 10.388 19.589 1.00 58.97 90 ASP A C 1
ATOM 737 O O . ASP A 1 90 ? -12.981 11.143 19.138 1.00 58.97 90 ASP A O 1
ATOM 741 N N . ASN A 1 91 ? -13.614 9.630 20.653 1.00 68.69 91 ASN A N 1
ATOM 742 C CA . ASN A 1 91 ? -12.331 9.490 21.316 1.00 68.69 91 ASN A CA 1
ATOM 743 C C . ASN A 1 91 ? -11.212 8.884 20.427 1.00 68.69 91 ASN A C 1
ATOM 745 O O . ASN A 1 91 ? -10.172 8.492 20.954 1.00 68.69 91 ASN A O 1
ATOM 749 N N . PHE A 1 92 ? -11.402 8.725 19.111 1.00 77.25 92 PHE A N 1
ATOM 750 C CA . PHE A 1 92 ? -10.362 8.267 18.190 1.00 77.25 92 PHE A CA 1
ATOM 751 C C . PHE A 1 92 ? -10.571 8.787 16.760 1.00 77.25 92 PHE A C 1
ATOM 753 O O . PHE A 1 92 ? -11.689 9.053 16.347 1.00 77.25 92 PHE A O 1
ATOM 760 N N . SER A 1 93 ? -9.484 8.890 15.999 1.00 82.12 93 SER A N 1
ATOM 761 C CA . SER A 1 93 ? -9.466 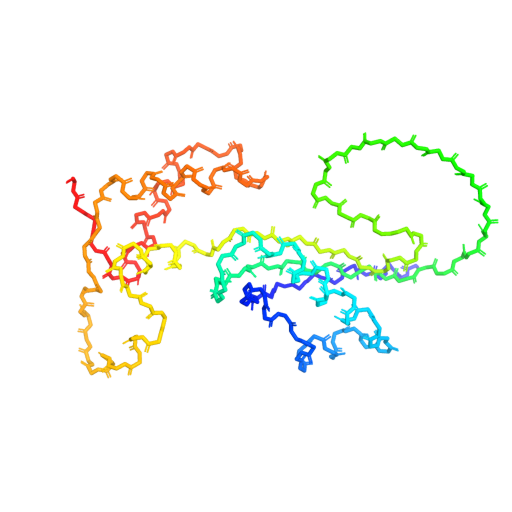9.149 14.557 1.00 82.12 93 SER A CA 1
ATOM 762 C C . SER A 1 93 ? -8.516 8.169 13.872 1.00 82.12 93 SER A C 1
ATOM 764 O O . SER A 1 93 ? -7.618 7.612 14.515 1.00 82.12 93 SER A O 1
ATOM 766 N N . PHE A 1 94 ? -8.679 7.932 12.570 1.00 85.38 94 PHE A N 1
ATOM 767 C CA . PHE A 1 94 ? -7.718 7.129 11.817 1.00 85.38 94 PHE A CA 1
ATOM 768 C C . PHE A 1 94 ? -7.459 7.667 10.413 1.00 85.38 94 PHE A C 1
ATOM 770 O O . PHE A 1 94 ? -8.315 8.277 9.781 1.00 85.38 94 PHE A O 1
ATOM 777 N N . ILE A 1 95 ? -6.244 7.418 9.927 1.00 87.19 95 ILE A N 1
ATOM 778 C CA . ILE A 1 95 ? -5.789 7.816 8.596 1.00 87.19 95 ILE A CA 1
ATOM 779 C C . ILE A 1 95 ? -5.249 6.579 7.890 1.00 87.19 95 ILE A C 1
ATOM 781 O O . ILE A 1 95 ? -4.365 5.893 8.407 1.00 87.19 95 ILE A O 1
ATOM 785 N N . THR A 1 96 ? -5.768 6.302 6.697 1.00 87.44 96 THR A N 1
ATOM 786 C CA . THR A 1 96 ? -5.262 5.253 5.806 1.00 87.44 96 THR A CA 1
ATOM 787 C C . THR A 1 96 ? -4.210 5.826 4.867 1.00 87.44 96 THR A C 1
ATOM 789 O O . THR A 1 96 ? -4.428 6.862 4.238 1.00 87.44 96 THR A O 1
ATOM 792 N N . HIS A 1 97 ? -3.092 5.129 4.714 1.00 88.31 97 HIS A N 1
ATOM 793 C CA . HIS A 1 97 ? -2.050 5.449 3.749 1.00 88.31 97 HIS A CA 1
ATOM 794 C C . HIS A 1 97 ? -2.032 4.430 2.609 1.00 88.31 97 HIS A C 1
ATOM 796 O O . HIS A 1 97 ? -2.503 3.306 2.751 1.00 88.31 97 HIS A O 1
ATOM 802 N N . LEU A 1 98 ? -1.426 4.806 1.483 1.00 88.19 98 LEU A N 1
ATOM 803 C CA . LEU A 1 98 ? -1.134 3.874 0.404 1.00 88.19 98 LEU A CA 1
ATOM 804 C C . LEU A 1 98 ? -0.226 2.737 0.881 1.00 88.19 98 LEU A C 1
ATOM 806 O O . LEU A 1 98 ? 0.547 2.922 1.834 1.00 88.19 98 LEU A O 1
ATOM 810 N N . PRO A 1 99 ? -0.240 1.607 0.156 1.00 88.69 99 PRO A N 1
ATOM 811 C CA . PRO A 1 99 ? 0.601 0.465 0.460 1.00 88.69 99 PRO A CA 1
ATOM 812 C C . PRO A 1 99 ? 2.085 0.820 0.637 1.00 88.69 99 PRO A C 1
ATOM 814 O O . PRO A 1 99 ? 2.580 1.824 0.093 1.00 88.69 99 PRO A O 1
ATOM 817 N N . PRO A 1 100 ? 2.829 0.001 1.400 1.00 88.38 100 PRO A N 1
ATOM 818 C CA . PRO A 1 100 ? 4.272 0.139 1.507 1.00 88.38 100 PRO A CA 1
ATOM 819 C C . PRO A 1 100 ? 4.945 0.017 0.137 1.00 88.38 100 PRO A C 1
ATOM 821 O O . PRO A 1 100 ? 4.521 -0.772 -0.706 1.00 88.38 100 PRO A O 1
ATOM 824 N N . ILE A 1 101 ? 6.056 0.729 -0.050 1.00 88.56 101 ILE A N 1
ATOM 825 C CA . ILE A 1 101 ? 6.879 0.655 -1.269 1.00 88.56 101 ILE A CA 1
ATOM 826 C C . ILE A 1 101 ? 7.250 -0.797 -1.602 1.00 88.56 101 ILE A C 1
ATOM 828 O O . ILE A 1 101 ? 7.109 -1.235 -2.740 1.00 88.56 101 ILE A O 1
ATOM 832 N N . THR A 1 102 ? 7.647 -1.570 -0.590 1.00 86.38 102 THR A N 1
ATOM 833 C CA . THR A 1 102 ? 7.978 -2.993 -0.730 1.00 86.38 102 THR A CA 1
ATOM 834 C C . THR A 1 102 ? 6.850 -3.807 -1.361 1.00 86.38 102 THR A C 1
ATOM 836 O O . THR A 1 102 ? 7.129 -4.751 -2.094 1.00 86.38 102 THR A O 1
ATOM 839 N N . TRP A 1 103 ? 5.587 -3.461 -1.097 1.00 88.31 103 TRP A N 1
ATOM 840 C CA . TRP A 1 103 ? 4.452 -4.151 -1.703 1.00 88.31 103 TRP A CA 1
ATOM 841 C C . TRP A 1 103 ? 4.332 -3.825 -3.196 1.00 88.31 103 TRP A C 1
ATOM 843 O O . TRP A 1 103 ? 4.227 -4.746 -4.003 1.00 88.31 103 TRP A O 1
ATOM 853 N N . PHE A 1 104 ? 4.446 -2.547 -3.576 1.00 89.69 104 PHE A N 1
ATOM 854 C CA . PHE A 1 104 ? 4.432 -2.133 -4.985 1.00 89.69 104 PHE A CA 1
ATOM 855 C C . PHE A 1 104 ? 5.558 -2.786 -5.791 1.00 89.69 104 PHE A C 1
ATOM 857 O O . PHE A 1 104 ? 5.318 -3.283 -6.886 1.00 89.69 104 PHE A O 1
ATOM 864 N N . LEU A 1 105 ? 6.770 -2.841 -5.231 1.00 88.94 105 LEU A N 1
ATOM 865 C CA . LEU A 1 105 ? 7.921 -3.460 -5.891 1.00 88.94 105 LEU A CA 1
ATOM 866 C C . LEU A 1 105 ? 7.725 -4.968 -6.096 1.00 88.94 105 LEU A C 1
ATOM 868 O O . LEU A 1 105 ? 7.960 -5.472 -7.190 1.00 88.94 105 LEU A O 1
ATOM 872 N N . LYS A 1 106 ? 7.244 -5.689 -5.076 1.00 85.69 106 LYS A N 1
ATOM 873 C CA . LYS A 1 106 ? 6.942 -7.128 -5.193 1.00 85.69 106 LYS A CA 1
ATOM 874 C C . LYS A 1 106 ? 5.860 -7.400 -6.236 1.00 85.69 106 LYS A C 1
ATOM 876 O O . LYS A 1 106 ? 6.001 -8.325 -7.033 1.00 85.69 106 LYS A O 1
ATOM 881 N N . ARG A 1 107 ? 4.824 -6.558 -6.271 1.00 86.38 107 ARG A N 1
ATOM 882 C CA . ARG A 1 107 ? 3.753 -6.641 -7.267 1.00 86.38 107 ARG A CA 1
ATOM 883 C C . ARG A 1 107 ? 4.250 -6.351 -8.684 1.00 86.38 107 ARG A C 1
ATOM 885 O O . ARG A 1 107 ? 3.856 -7.063 -9.597 1.00 86.38 107 ARG A O 1
ATOM 892 N N . ALA A 1 108 ? 5.140 -5.374 -8.866 1.00 87.25 108 ALA A N 1
ATOM 893 C CA . ALA A 1 108 ? 5.727 -5.055 -10.171 1.00 87.25 108 ALA A CA 1
ATOM 894 C C . ALA A 1 108 ? 6.566 -6.209 -10.754 1.0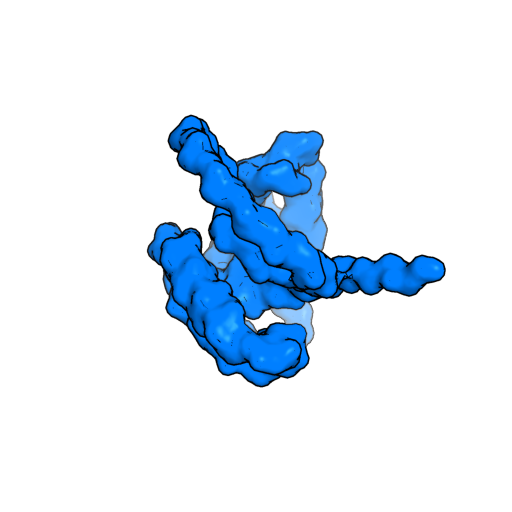0 87.25 108 ALA A C 1
ATOM 896 O O . ALA A 1 108 ? 6.653 -6.350 -11.967 1.00 87.25 108 ALA A O 1
ATOM 897 N N . VAL A 1 109 ? 7.144 -7.058 -9.899 1.00 86.31 109 VAL A N 1
ATOM 898 C CA . VAL A 1 109 ? 7.874 -8.273 -10.311 1.00 86.31 109 VAL A CA 1
ATOM 899 C C . VAL A 1 109 ? 6.933 -9.461 -10.581 1.00 86.31 109 VAL A C 1
ATOM 901 O O . VAL A 1 109 ? 7.354 -10.478 -11.120 1.00 86.31 109 VAL A O 1
ATOM 904 N N . GLY A 1 110 ? 5.649 -9.354 -10.223 1.00 79.62 110 GLY A N 1
ATOM 905 C CA . GLY A 1 110 ? 4.686 -10.453 -10.335 1.00 79.62 110 GLY A CA 1
ATOM 906 C C . GLY A 1 110 ? 4.770 -11.471 -9.192 1.00 79.62 110 GLY A C 1
ATOM 907 O O . GLY A 1 110 ? 4.286 -12.592 -9.330 1.00 79.62 110 GLY A O 1
ATOM 908 N N . ILE A 1 111 ? 5.371 -11.105 -8.053 1.00 70.50 111 ILE A N 1
ATOM 909 C CA . ILE A 1 111 ? 5.408 -11.959 -6.861 1.00 70.50 111 ILE A CA 1
ATOM 910 C C . ILE A 1 111 ? 4.196 -11.638 -5.991 1.00 70.50 111 ILE A C 1
ATOM 912 O O . ILE A 1 111 ? 4.149 -10.606 -5.317 1.00 70.50 111 ILE A O 1
ATOM 916 N N . ASN A 1 112 ? 3.241 -12.563 -5.941 1.00 61.62 112 ASN A N 1
ATOM 917 C CA . ASN A 1 112 ? 2.177 -12.524 -4.944 1.00 61.62 112 ASN A CA 1
ATOM 918 C C . ASN A 1 112 ? 2.777 -12.892 -3.577 1.00 61.62 112 ASN A C 1
ATOM 920 O O . ASN A 1 112 ? 3.641 -13.767 -3.488 1.00 61.62 112 ASN A O 1
ATOM 924 N N . SER A 1 113 ? 2.376 -12.211 -2.502 1.00 55.12 113 SER A N 1
ATOM 925 C CA . SER A 1 113 ? 2.985 -12.338 -1.163 1.00 55.12 113 SER A CA 1
ATOM 926 C C . SER A 1 113 ? 3.137 -13.789 -0.664 1.00 55.12 113 SER A C 1
ATOM 928 O O . SER A 1 113 ? 4.082 -14.078 0.069 1.00 55.12 113 SER A O 1
ATOM 930 N N . ASP A 1 114 ? 2.284 -14.706 -1.129 1.00 49.97 114 ASP A N 1
ATOM 931 C CA . ASP A 1 114 ? 2.284 -16.132 -0.772 1.00 49.97 114 ASP A CA 1
ATOM 932 C C . ASP A 1 114 ? 3.398 -16.955 -1.449 1.00 49.97 114 ASP A C 1
ATOM 934 O O . ASP A 1 114 ? 3.780 -18.020 -0.960 1.00 49.97 114 ASP A O 1
ATOM 938 N N . THR A 1 115 ? 3.976 -16.472 -2.555 1.00 48.59 115 THR A N 1
ATOM 939 C CA . THR A 1 115 ? 5.037 -17.190 -3.291 1.00 48.59 115 THR A CA 1
ATOM 940 C C . THR A 1 115 ? 6.414 -17.110 -2.627 1.00 48.59 115 THR A C 1
ATOM 942 O O . THR A 1 115 ? 7.272 -17.949 -2.899 1.00 48.59 115 THR A O 1
ATOM 945 N N . ILE A 1 116 ? 6.638 -16.158 -1.714 1.00 52.19 116 ILE A N 1
ATOM 946 C CA . ILE A 1 116 ? 7.947 -15.970 -1.061 1.00 52.19 116 ILE A CA 1
ATOM 947 C C . ILE A 1 116 ? 8.276 -17.133 -0.108 1.00 52.19 116 ILE A C 1
ATOM 949 O O . ILE A 1 116 ? 9.443 -17.490 0.033 1.00 52.19 116 ILE A O 1
ATOM 953 N N . LEU A 1 117 ? 7.267 -17.796 0.470 1.00 48.53 117 LEU A N 1
ATOM 954 C CA . LEU A 1 117 ? 7.478 -18.930 1.380 1.00 48.53 117 LEU A CA 1
ATOM 955 C C . LEU A 1 117 ? 7.943 -20.212 0.670 1.00 48.53 117 LEU A C 1
ATOM 957 O O . LEU A 1 117 ? 8.451 -21.116 1.328 1.00 48.53 117 LEU A O 1
ATOM 961 N N . LYS A 1 118 ? 7.808 -20.309 -0.661 1.00 46.81 118 LYS A N 1
ATOM 962 C CA . LYS A 1 118 ? 8.212 -21.512 -1.411 1.00 46.81 118 LYS A CA 1
ATOM 963 C C . LYS A 1 118 ? 9.666 -21.486 -1.890 1.00 46.81 118 LYS A C 1
ATOM 965 O O . LYS A 1 118 ? 10.223 -22.547 -2.149 1.00 46.81 118 LYS A O 1
ATOM 970 N N . ASN A 1 119 ? 10.302 -20.311 -1.928 1.00 46.41 119 ASN A N 1
ATOM 971 C CA . ASN A 1 119 ? 11.668 -20.147 -2.441 1.00 46.41 119 ASN A CA 1
ATOM 972 C C . ASN A 1 119 ? 12.709 -19.874 -1.340 1.00 46.41 119 ASN A C 1
ATOM 974 O O . ASN A 1 119 ? 13.854 -19.548 -1.638 1.00 46.41 119 ASN A O 1
ATOM 978 N N . SER A 1 120 ? 12.357 -20.051 -0.060 1.00 48.91 120 SER A N 1
ATOM 979 C CA . SER A 1 120 ? 13.281 -19.933 1.081 1.00 48.91 120 SER A CA 1
ATOM 980 C C . SER A 1 120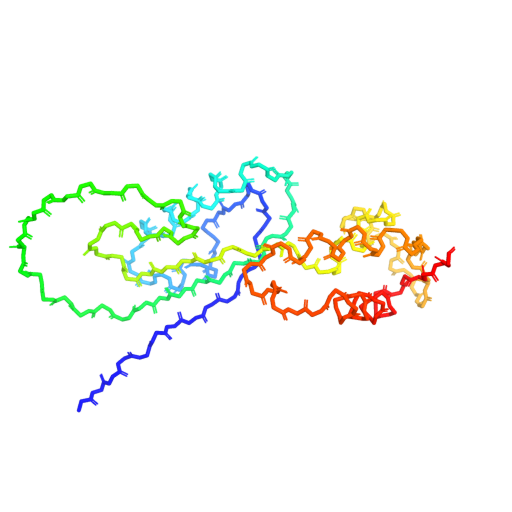 ? 14.238 -21.128 1.218 1.00 48.91 120 SER A C 1
ATOM 982 O O . SER A 1 120 ? 14.430 -21.666 2.306 1.00 48.91 120 SER A O 1
ATOM 984 N N . LYS A 1 121 ? 14.883 -21.534 0.122 1.00 43.50 121 LYS A N 1
ATOM 985 C CA . LYS A 1 121 ? 16.137 -22.289 0.176 1.00 43.50 121 LYS A CA 1
ATOM 986 C C . LYS A 1 121 ? 17.271 -21.372 -0.270 1.00 43.50 121 LYS A C 1
ATOM 988 O O . LYS A 1 121 ? 17.609 -21.335 -1.439 1.00 43.50 121 LYS A O 1
ATOM 993 N N . GLY A 1 122 ? 17.835 -20.661 0.709 1.00 42.53 122 GLY A N 1
ATOM 994 C CA . GLY A 1 122 ? 19.229 -20.212 0.716 1.00 42.53 122 GLY A CA 1
ATOM 995 C C . GLY A 1 122 ? 19.633 -19.108 -0.268 1.00 42.53 122 GLY A C 1
ATOM 996 O O . GLY A 1 122 ? 19.782 -19.348 -1.454 1.00 42.53 122 GLY A O 1
ATOM 997 N N . GLY A 1 123 ? 19.968 -17.937 0.282 1.00 39.34 123 GLY A N 1
ATOM 998 C CA . GLY A 1 123 ? 21.025 -17.072 -0.254 1.00 39.34 123 GLY A CA 1
ATOM 999 C C . GLY A 1 123 ? 20.660 -16.182 -1.442 1.00 39.34 123 GLY A C 1
ATOM 1000 O O . GLY A 1 123 ? 20.668 -16.621 -2.581 1.00 39.34 123 GLY A O 1
ATOM 1001 N N . GLY A 1 124 ? 20.445 -14.889 -1.176 1.00 52.25 124 GLY A N 1
ATOM 1002 C CA . GLY A 1 124 ? 20.805 -13.799 -2.098 1.00 52.25 124 GLY A CA 1
ATOM 1003 C C . GLY A 1 124 ? 20.219 -13.802 -3.516 1.00 52.25 124 GLY A C 1
ATOM 1004 O O . GLY A 1 124 ? 20.753 -13.099 -4.368 1.00 52.25 124 GLY A O 1
ATOM 1005 N N . ALA A 1 125 ? 19.165 -14.566 -3.801 1.00 55.19 125 ALA A N 1
ATOM 1006 C CA . ALA A 1 125 ? 18.580 -14.597 -5.133 1.00 55.19 125 ALA A CA 1
ATOM 1007 C C . ALA A 1 125 ? 17.780 -13.315 -5.395 1.00 55.19 125 ALA A C 1
ATOM 1009 O O . ALA A 1 125 ? 16.849 -12.987 -4.656 1.00 55.19 125 ALA A O 1
ATOM 1010 N N . THR A 1 126 ? 18.144 -12.602 -6.463 1.00 63.38 126 THR A N 1
ATOM 1011 C CA . THR A 1 126 ? 17.382 -11.472 -6.996 1.00 63.38 126 THR A CA 1
ATOM 1012 C C . THR A 1 126 ? 15.929 -11.905 -7.208 1.00 63.38 126 THR A C 1
ATOM 1014 O O . THR A 1 126 ? 15.661 -12.814 -7.992 1.00 63.38 126 THR A O 1
ATOM 1017 N N . LEU A 1 127 ? 14.988 -11.262 -6.512 1.00 70.12 127 LEU A N 1
ATOM 1018 C CA . LEU A 1 127 ? 13.553 -11.545 -6.606 1.00 70.12 127 LEU A CA 1
ATOM 1019 C C . LEU A 1 127 ? 13.018 -11.281 -8.018 1.00 70.12 127 LEU A C 1
ATOM 1021 O O . LEU A 1 127 ? 12.056 -11.911 -8.440 1.00 70.12 127 LEU A O 1
ATOM 1025 N N . GLY A 1 128 ? 13.657 -10.379 -8.758 1.00 83.19 128 GLY A N 1
ATOM 1026 C CA . GLY A 1 128 ? 13.419 -10.166 -10.177 1.00 83.19 128 GLY A CA 1
ATOM 1027 C C . GLY A 1 128 ? 13.953 -8.821 -10.645 1.00 83.19 128 GLY A C 1
ATOM 1028 O O . GLY A 1 128 ? 14.666 -8.126 -9.914 1.00 83.19 128 GLY A O 1
ATOM 1029 N N . LYS A 1 129 ? 13.599 -8.460 -11.878 1.00 87.56 129 LYS A N 1
ATOM 1030 C CA . LYS A 1 129 ? 13.987 -7.196 -12.503 1.00 87.56 129 LYS A CA 1
ATOM 1031 C C . LYS A 1 129 ? 12.753 -6.337 -12.760 1.00 87.56 129 LYS A C 1
ATOM 1033 O O . LYS A 1 129 ? 11.733 -6.861 -13.196 1.00 87.56 129 LYS A O 1
ATOM 1038 N N . ILE A 1 130 ? 12.853 -5.032 -12.523 1.00 91.00 130 ILE A N 1
ATOM 1039 C CA . ILE A 1 130 ? 11.824 -4.046 -12.886 1.00 91.00 130 ILE A CA 1
ATOM 1040 C C . ILE A 1 130 ? 12.446 -2.938 -13.730 1.00 91.00 130 ILE A C 1
ATOM 1042 O O . ILE A 1 130 ? 13.616 -2.612 -13.556 1.00 91.00 130 ILE A O 1
ATOM 1046 N N . SER A 1 131 ? 11.677 -2.339 -14.635 1.00 92.88 131 SER A N 1
ATOM 1047 C CA . SER A 1 131 ? 12.165 -1.205 -15.428 1.00 92.88 131 SER A CA 1
ATOM 1048 C C . SER A 1 131 ? 12.047 0.122 -14.671 1.00 92.88 131 SER A C 1
ATOM 1050 O O . SER A 1 131 ? 11.204 0.270 -13.779 1.00 92.88 131 SER A O 1
ATOM 1052 N N . LEU A 1 132 ? 12.827 1.129 -15.076 1.00 91.81 132 LEU A N 1
ATOM 1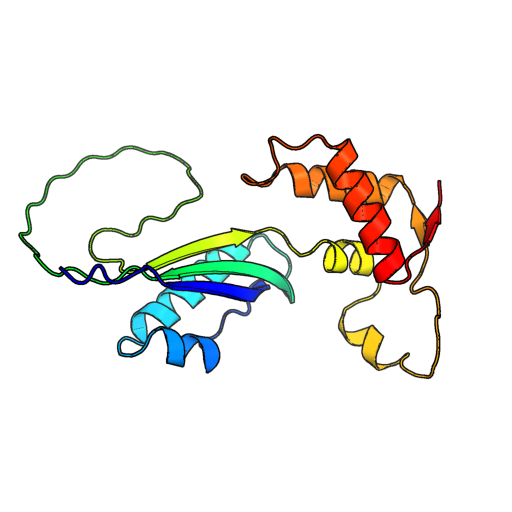053 C CA . LEU A 1 132 ? 12.693 2.503 -14.571 1.00 91.81 132 LEU A CA 1
ATOM 1054 C C . LEU A 1 132 ? 11.280 3.074 -14.756 1.00 91.81 132 LEU A C 1
ATOM 1056 O O . LEU A 1 132 ? 10.819 3.852 -13.919 1.00 91.81 132 LEU A O 1
ATOM 1060 N N . LYS A 1 133 ? 10.565 2.652 -15.805 1.00 92.75 133 LYS A N 1
ATOM 1061 C CA . LYS A 1 133 ? 9.172 3.052 -16.042 1.00 92.75 133 LYS A CA 1
ATOM 1062 C C . LYS A 1 133 ? 8.270 2.671 -14.864 1.00 92.75 133 LYS A C 1
ATOM 1064 O O . LYS A 1 133 ? 7.540 3.520 -14.363 1.00 92.75 133 LYS A O 1
ATOM 1069 N N . HIS A 1 134 ? 8.384 1.438 -14.368 1.00 92.44 134 HIS A N 1
ATOM 1070 C CA . HIS A 1 134 ? 7.600 0.980 -13.218 1.00 92.44 134 HIS A CA 1
ATOM 1071 C C . HIS A 1 134 ? 7.941 1.761 -11.945 1.00 92.44 134 HIS A C 1
ATOM 1073 O O . HIS A 1 134 ? 7.055 2.105 -11.167 1.00 92.44 134 HIS A O 1
ATOM 1079 N N . VAL A 1 135 ? 9.222 2.082 -11.736 1.00 92.94 135 VAL A N 1
ATOM 1080 C CA . VAL A 1 135 ? 9.654 2.911 -10.598 1.00 92.94 135 VAL A CA 1
ATOM 1081 C C . VAL A 1 135 ? 8.980 4.282 -10.652 1.00 92.94 135 VAL A C 1
ATOM 1083 O O . VAL A 1 135 ? 8.465 4.754 -9.640 1.00 92.94 135 VAL A O 1
ATOM 1086 N N . TYR A 1 136 ? 8.941 4.899 -11.833 1.00 93.69 136 TYR A N 1
ATOM 1087 C CA . TYR A 1 136 ? 8.307 6.198 -12.034 1.00 93.69 136 TYR A CA 1
ATOM 1088 C C . TYR A 1 136 ? 6.789 6.154 -11.803 1.00 93.69 136 TYR A C 1
ATOM 1090 O O . TYR A 1 136 ? 6.250 7.009 -11.104 1.00 93.69 136 TYR A O 1
ATOM 1098 N N . GLU A 1 137 ? 6.100 5.130 -12.308 1.00 92.75 137 GLU A N 1
ATOM 1099 C CA . GLU A 1 137 ? 4.659 4.940 -12.093 1.00 92.75 137 GLU A CA 1
ATOM 1100 C C . GLU A 1 137 ? 4.315 4.792 -10.603 1.00 92.75 137 GLU A C 1
ATOM 1102 O O . GLU A 1 137 ? 3.405 5.454 -10.100 1.00 92.75 137 GLU A O 1
ATOM 1107 N N . ILE A 1 138 ? 5.091 3.994 -9.861 1.00 92.06 138 ILE A N 1
ATOM 1108 C CA . ILE A 1 138 ? 4.917 3.846 -8.409 1.00 92.06 138 ILE A CA 1
ATOM 1109 C C . ILE A 1 138 ? 5.164 5.183 -7.699 1.00 92.06 138 ILE A C 1
ATOM 1111 O O . ILE A 1 138 ? 4.433 5.533 -6.769 1.00 92.06 138 ILE A O 1
ATOM 1115 N N . ALA A 1 139 ? 6.171 5.947 -8.133 1.00 92.38 139 ALA A N 1
ATOM 1116 C CA . ALA A 1 139 ? 6.476 7.253 -7.560 1.00 92.38 139 ALA A CA 1
ATOM 1117 C C . ALA A 1 139 ? 5.323 8.248 -7.760 1.00 92.38 139 ALA A C 1
ATOM 1119 O O . ALA A 1 139 ? 4.954 8.937 -6.810 1.00 92.38 139 ALA A O 1
ATOM 1120 N N . LEU A 1 140 ? 4.711 8.277 -8.950 1.00 91.56 140 LEU A N 1
ATOM 1121 C CA . LEU A 1 140 ? 3.547 9.119 -9.238 1.00 91.56 140 LEU A CA 1
ATOM 1122 C C . LEU A 1 140 ? 2.359 8.777 -8.338 1.00 91.56 140 LEU A C 1
ATOM 1124 O O . LEU A 1 140 ? 1.759 9.675 -7.750 1.00 91.56 140 LEU A O 1
ATOM 1128 N N . ILE A 1 141 ? 2.061 7.485 -8.178 1.00 89.75 141 ILE A N 1
ATOM 1129 C CA . ILE A 1 141 ? 0.998 7.015 -7.281 1.00 89.75 141 ILE A CA 1
ATOM 1130 C C . ILE A 1 141 ? 1.297 7.447 -5.840 1.00 89.75 141 ILE A C 1
ATOM 1132 O O . ILE A 1 141 ? 0.426 7.964 -5.142 1.00 89.75 141 ILE A O 1
ATOM 1136 N N . LYS A 1 142 ? 2.546 7.286 -5.384 1.00 86.06 142 LYS A N 1
ATOM 1137 C CA . LYS A 1 142 ? 2.941 7.635 -4.014 1.00 86.06 142 LYS A CA 1
ATOM 1138 C C . LYS A 1 142 ? 2.888 9.141 -3.747 1.00 86.06 142 LYS A C 1
ATOM 1140 O O . LYS A 1 142 ? 2.512 9.541 -2.646 1.00 86.06 142 LYS A O 1
ATOM 1145 N N . ASN A 1 143 ? 3.195 9.959 -4.750 1.00 88.12 143 ASN A N 1
ATOM 1146 C CA . ASN A 1 143 ? 3.175 11.417 -4.655 1.00 88.12 143 ASN A CA 1
ATOM 1147 C C . ASN A 1 143 ? 1.763 11.996 -4.447 1.00 88.12 143 ASN A C 1
ATOM 1149 O O . ASN A 1 143 ? 1.612 13.104 -3.948 1.00 88.12 143 ASN A O 1
ATOM 1153 N N . GLN A 1 144 ? 0.705 11.250 -4.783 1.00 85.25 144 GLN A N 1
ATOM 1154 C CA . GLN A 1 144 ? -0.677 11.703 -4.575 1.00 85.25 144 GLN A CA 1
ATOM 1155 C C . GLN A 1 144 ? -1.093 11.734 -3.092 1.00 85.25 144 GLN A C 1
ATOM 1157 O O . GLN A 1 144 ? -2.098 12.370 -2.747 1.00 85.25 144 GLN A O 1
ATOM 1162 N N . GLN A 1 145 ? -0.338 11.075 -2.201 1.00 80.44 145 GLN A N 1
ATOM 1163 C CA . GLN A 1 145 ? -0.635 11.070 -0.767 1.00 80.44 145 GLN A CA 1
ATOM 1164 C C . GLN A 1 145 ? -0.425 12.438 -0.128 1.00 80.44 145 GLN A C 1
ATOM 1166 O O . GLN A 1 145 ? 0.608 13.061 -0.346 1.00 80.44 145 GLN A O 1
ATOM 1171 N N . ASP A 1 146 ? -1.338 12.827 0.770 1.00 72.81 146 ASP A N 1
ATOM 1172 C CA . ASP A 1 146 ? -1.272 14.093 1.517 1.00 72.81 146 ASP A CA 1
ATOM 1173 C C . ASP A 1 146 ? 0.104 14.342 2.162 1.00 72.81 146 ASP A C 1
ATOM 1175 O O . ASP A 1 146 ? 0.598 15.460 2.147 1.00 72.81 146 ASP A O 1
ATOM 1179 N N . ASN A 1 147 ? 0.753 13.297 2.688 1.00 74.12 147 ASN A N 1
ATOM 1180 C CA . ASN A 1 147 ? 2.034 13.398 3.392 1.00 74.12 147 ASN A CA 1
ATOM 1181 C C . ASN A 1 147 ? 3.280 13.362 2.488 1.00 74.12 147 ASN A C 1
ATOM 1183 O O . ASN A 1 147 ? 4.392 13.384 3.014 1.00 74.12 147 ASN A O 1
ATOM 1187 N N . MET A 1 148 ? 3.115 13.235 1.170 1.00 73.31 148 MET A N 1
ATOM 1188 C CA . MET A 1 148 ? 4.224 13.203 0.211 1.00 73.31 148 MET A CA 1
ATOM 1189 C C . MET A 1 148 ? 4.126 14.263 -0.888 1.00 73.31 148 MET A C 1
ATOM 1191 O O . MET A 1 148 ? 5.091 14.399 -1.629 1.00 73.31 148 MET A O 1
ATOM 1195 N N . ARG A 1 149 ? 3.033 15.039 -0.971 1.00 74.88 149 ARG A N 1
ATOM 1196 C CA . ARG A 1 149 ? 2.834 16.044 -2.037 1.00 74.88 149 ARG A CA 1
ATOM 1197 C C . ARG A 1 149 ? 3.925 17.108 -2.110 1.00 74.88 149 ARG A C 1
ATOM 1199 O O . ARG A 1 149 ? 4.224 17.587 -3.198 1.00 74.88 149 ARG A O 1
ATOM 1206 N N . ASP A 1 150 ? 4.502 17.461 -0.965 1.00 81.00 150 ASP A N 1
ATOM 1207 C CA . ASP A 1 150 ? 5.531 18.502 -0.868 1.00 81.00 150 ASP A CA 1
ATOM 1208 C C . ASP A 1 150 ? 6.939 17.970 -1.175 1.00 81.00 150 ASP A C 1
ATOM 1210 O O . ASP A 1 150 ? 7.908 18.728 -1.217 1.00 81.00 150 ASP A O 1
ATOM 1214 N N . LEU A 1 151 ? 7.084 16.653 -1.355 1.00 84.00 151 LEU A N 1
ATOM 1215 C CA . LEU A 1 151 ? 8.363 16.037 -1.662 1.00 84.00 151 LEU A CA 1
ATOM 1216 C C . LEU A 1 151 ? 8.599 16.046 -3.168 1.00 84.00 151 LEU A C 1
ATOM 1218 O O . LEU A 1 151 ? 7.733 15.708 -3.970 1.00 84.00 151 LEU A O 1
ATOM 1222 N N . GLU A 1 152 ? 9.831 16.351 -3.563 1.00 90.19 152 GLU A N 1
ATOM 1223 C CA . GLU A 1 152 ? 10.223 16.190 -4.956 1.00 90.19 152 GLU A CA 1
ATOM 1224 C C . GLU A 1 152 ? 10.097 14.725 -5.389 1.00 90.19 152 GLU A C 1
ATOM 1226 O O . GLU A 1 152 ? 10.603 13.810 -4.729 1.00 90.19 152 GLU A O 1
ATOM 1231 N N . LEU A 1 153 ? 9.528 14.511 -6.577 1.00 89.88 153 LEU A N 1
ATOM 1232 C CA . LEU A 1 153 ? 9.390 13.185 -7.183 1.00 89.88 153 LEU A CA 1
ATOM 1233 C C . LEU A 1 153 ? 10.736 12.445 -7.269 1.00 89.88 153 LEU A C 1
ATOM 1235 O O . LEU A 1 153 ? 10.804 11.230 -7.095 1.00 89.88 153 LEU A O 1
ATOM 1239 N N . LYS A 1 154 ? 11.835 13.188 -7.453 1.00 90.75 154 LYS A N 1
ATOM 1240 C CA . LYS A 1 154 ? 13.204 12.658 -7.451 1.00 90.75 154 LYS A CA 1
ATOM 1241 C C . LYS A 1 154 ? 13.562 11.963 -6.136 1.00 90.75 154 LYS A C 1
ATOM 1243 O O . LYS A 1 154 ? 14.221 10.924 -6.165 1.00 90.75 154 LYS A O 1
ATOM 1248 N N . ASN A 1 155 ? 13.136 12.506 -4.998 1.00 92.12 155 ASN A N 1
ATOM 1249 C CA . ASN A 1 155 ? 13.401 11.915 -3.687 1.00 92.12 155 ASN A CA 1
ATOM 1250 C C . ASN A 1 155 ? 12.594 10.629 -3.500 1.00 92.12 155 ASN A C 1
ATOM 1252 O O . ASN A 1 155 ? 13.147 9.629 -3.048 1.00 92.12 155 ASN A O 1
ATOM 1256 N N . ILE A 1 156 ? 11.341 10.611 -3.960 1.00 90.50 156 ILE A N 1
ATOM 1257 C CA . ILE A 1 156 ? 10.496 9.409 -3.954 1.00 90.50 156 ILE A CA 1
ATOM 1258 C C . ILE A 1 156 ? 11.127 8.306 -4.819 1.00 90.50 156 ILE A C 1
ATOM 1260 O O . ILE A 1 156 ? 11.273 7.171 -4.363 1.00 90.50 156 ILE A O 1
ATOM 1264 N N . CYS A 1 157 ? 11.582 8.637 -6.033 1.00 91.81 157 CYS A N 1
ATOM 1265 C CA . CYS A 1 157 ? 12.280 7.700 -6.917 1.00 91.81 157 CYS A CA 1
ATOM 1266 C C . CYS A 1 157 ? 13.575 7.158 -6.292 1.00 91.81 157 CYS A C 1
ATOM 1268 O O . CYS A 1 157 ? 13.834 5.959 -6.368 1.00 91.81 157 CYS A O 1
ATOM 1270 N N . LYS A 1 158 ? 14.380 8.007 -5.638 1.00 92.62 158 LYS A N 1
ATOM 1271 C CA . LYS A 1 158 ? 15.584 7.558 -4.917 1.00 92.62 158 LYS A CA 1
ATOM 1272 C C . LYS A 1 158 ? 15.241 6.563 -3.811 1.00 92.62 158 LYS A C 1
ATOM 1274 O O . LYS A 1 158 ? 15.861 5.505 -3.747 1.00 92.62 158 LYS A O 1
ATOM 1279 N N . SER A 1 159 ? 14.232 6.861 -2.993 1.00 91.00 159 SER A N 1
ATOM 1280 C CA . SER A 1 159 ? 13.773 5.945 -1.944 1.00 91.00 159 SER A CA 1
ATOM 1281 C C . SER A 1 159 ? 13.245 4.625 -2.512 1.00 91.00 159 SER A C 1
ATOM 1283 O O . SER A 1 159 ? 13.459 3.575 -1.913 1.00 91.00 159 SER A O 1
ATOM 1285 N N . LEU A 1 160 ? 12.596 4.646 -3.680 1.00 91.69 160 LEU A N 1
ATOM 1286 C CA . LEU A 1 160 ? 12.164 3.436 -4.385 1.00 91.69 160 LEU A CA 1
ATOM 1287 C C . LEU A 1 160 ? 13.348 2.581 -4.853 1.00 91.69 160 LEU A C 1
ATOM 1289 O O . LEU A 1 160 ? 13.329 1.367 -4.662 1.00 91.69 160 LEU A O 1
ATOM 1293 N N . ILE A 1 161 ? 14.384 3.210 -5.415 1.00 92.06 161 ILE A N 1
ATOM 1294 C CA . ILE A 1 161 ? 15.617 2.535 -5.847 1.00 92.06 161 ILE A CA 1
ATOM 1295 C C . ILE A 1 161 ? 16.361 1.928 -4.651 1.00 92.06 161 ILE A C 1
ATOM 1297 O O . ILE A 1 161 ? 16.883 0.820 -4.728 1.00 92.06 161 ILE A O 1
ATOM 1301 N N . GLU A 1 162 ? 16.416 2.634 -3.526 1.00 90.88 162 GLU A N 1
ATOM 1302 C CA . GLU A 1 162 ? 17.040 2.119 -2.307 1.00 90.88 162 GLU A CA 1
ATOM 1303 C C . GLU A 1 162 ? 16.250 0.941 -1.724 1.00 90.88 162 GLU A C 1
ATOM 1305 O O . GLU A 1 162 ? 16.819 -0.107 -1.412 1.00 90.88 162 GLU A O 1
ATOM 1310 N N . ALA A 1 163 ? 14.922 1.063 -1.671 1.00 89.19 163 ALA A N 1
ATOM 1311 C CA . ALA A 1 163 ? 14.050 -0.016 -1.234 1.00 89.19 163 ALA A CA 1
ATOM 1312 C C . ALA A 1 163 ? 14.150 -1.254 -2.139 1.00 89.19 163 ALA A C 1
ATOM 1314 O O . ALA A 1 163 ? 14.099 -2.373 -1.630 1.00 89.19 163 ALA A O 1
ATOM 1315 N N . SER A 1 164 ? 14.326 -1.092 -3.456 1.00 88.50 164 SER A N 1
ATOM 1316 C CA . SER A 1 164 ? 14.476 -2.229 -4.372 1.00 88.50 164 SER A CA 1
ATOM 1317 C C . SER A 1 164 ? 15.734 -3.037 -4.063 1.00 88.50 164 SER A C 1
ATOM 1319 O O . SER A 1 164 ? 15.663 -4.262 -4.020 1.00 88.50 164 SER A O 1
ATOM 1321 N N . LYS A 1 165 ? 16.851 -2.374 -3.738 1.00 87.44 165 LYS A N 1
ATOM 1322 C CA . LYS A 1 165 ? 18.101 -3.040 -3.340 1.00 87.44 165 LYS A CA 1
ATOM 1323 C C . LYS A 1 165 ? 17.929 -3.863 -2.066 1.00 87.44 165 LYS A C 1
ATOM 1325 O O . LYS A 1 165 ? 18.372 -5.004 -2.026 1.00 87.44 165 LYS A O 1
ATOM 1330 N N . ILE A 1 166 ? 17.240 -3.317 -1.059 1.00 85.31 166 ILE A N 1
ATOM 1331 C CA . ILE A 1 166 ? 16.956 -4.017 0.209 1.00 85.31 166 ILE A CA 1
ATOM 1332 C C . ILE A 1 166 ? 16.076 -5.249 -0.029 1.00 85.31 166 ILE A C 1
ATOM 1334 O O . ILE A 1 166 ? 16.263 -6.290 0.595 1.00 85.31 166 ILE A O 1
ATOM 1338 N N . VAL A 1 167 ? 15.104 -5.130 -0.934 1.00 83.50 167 VAL A N 1
ATOM 1339 C CA . VAL A 1 167 ? 14.175 -6.214 -1.276 1.00 83.50 167 VAL A CA 1
ATOM 1340 C C . VAL A 1 167 ? 14.827 -7.253 -2.203 1.00 83.50 167 VAL A C 1
ATOM 1342 O O . VAL A 1 167 ? 14.326 -8.367 -2.293 1.00 83.50 167 VAL A O 1
ATOM 1345 N N . GLY A 1 168 ? 15.952 -6.934 -2.850 1.00 83.88 168 GLY A N 1
ATOM 1346 C CA . GLY A 1 168 ? 16.627 -7.814 -3.805 1.00 83.88 168 GLY A CA 1
ATOM 1347 C C . GLY A 1 168 ? 16.031 -7.742 -5.212 1.00 83.88 168 GLY A C 1
ATOM 1348 O O . GLY A 1 168 ? 15.956 -8.752 -5.899 1.00 83.88 168 GLY A O 1
ATOM 1349 N N . ILE A 1 169 ? 15.557 -6.569 -5.635 1.00 87.00 169 ILE A N 1
ATOM 1350 C CA . ILE A 1 169 ? 15.006 -6.313 -6.970 1.00 87.00 169 ILE A CA 1
ATOM 1351 C C . ILE A 1 169 ? 15.962 -5.399 -7.737 1.00 87.00 169 ILE A C 1
ATOM 1353 O O . ILE A 1 169 ? 16.295 -4.297 -7.286 1.00 87.00 169 ILE A O 1
ATOM 1357 N N . GLU A 1 170 ? 16.377 -5.855 -8.915 1.00 88.56 170 GLU A N 1
ATOM 1358 C CA . GLU A 1 170 ? 17.254 -5.111 -9.817 1.00 88.56 170 GLU A CA 1
ATOM 1359 C C . GLU A 1 170 ? 16.429 -4.150 -10.680 1.00 88.56 170 GLU A C 1
ATOM 1361 O O . GLU A 1 170 ? 15.393 -4.524 -11.233 1.00 88.56 170 GLU A O 1
ATOM 1366 N N . ILE A 1 171 ? 16.885 -2.903 -10.797 1.00 91.25 171 ILE A N 1
ATOM 1367 C CA . ILE A 1 171 ? 16.245 -1.902 -11.651 1.00 91.25 171 ILE A CA 1
ATOM 1368 C C . ILE A 1 171 ? 17.039 -1.802 -12.945 1.00 91.25 171 ILE A C 1
ATOM 1370 O O . ILE A 1 171 ? 18.224 -1.473 -12.925 1.00 91.25 171 ILE A O 1
ATOM 1374 N N . VAL A 1 172 ? 16.364 -2.076 -14.054 1.00 90.31 172 VAL A N 1
ATOM 1375 C CA . VAL A 1 172 ? 16.915 -1.997 -15.405 1.00 90.31 172 VAL A CA 1
ATOM 1376 C C . VAL A 1 172 ? 16.505 -0.654 -16.022 1.00 90.31 172 VAL A C 1
ATOM 1378 O O . VAL A 1 172 ? 15.346 -0.252 -15.847 1.00 90.31 172 VAL A O 1
ATOM 1381 N N . PRO A 1 173 ? 17.434 0.059 -16.685 1.00 86.62 173 PRO A N 1
ATOM 1382 C CA . PRO A 1 173 ? 17.125 1.301 -17.383 1.00 86.62 173 PRO A CA 1
ATOM 1383 C C . PRO A 1 173 ? 16.053 1.136 -18.465 1.00 86.62 173 PRO A C 1
ATOM 1385 O O . PRO A 1 173 ? 16.025 0.073 -19.125 1.00 86.62 173 PRO A O 1
#

pLDDT: mean 73.08, std 17.97, range [35.94, 93.69]

Secondary structure (DSSP, 8-state):
---PPPEEEEEEEETT-----HHHHHHTTT-HHHHHHHHHHHHHHTTTSPTT-EEEEEEEEPPP-----------------S----SS---EEEEE-PPPHHHHHHHHTT--GGGGGG--SSS----EEEEHHHHHHHHHHHHTSTTTTTS-HHHHHHHHHHHHHHHTEEEE-